Protein AF-A0A2G6HA54-F1 (afdb_monomer_lite)

Secondary structure (DSSP, 8-state):
--HHHHHHHHTSS----TTTTS-TT-SS--HHHHHHHHHHHHHHHHHHHHHHHHHHHHHT-

Radius of gyration: 14.8 Å; chains: 1; bounding box: 31×20×44 Å

Structure (mmCIF, N/CA/C/O backbone):
data_AF-A0A2G6HA54-F1
#
_entry.id   AF-A0A2G6HA54-F1
#
loop_
_atom_site.group_PDB
_atom_site.id
_atom_site.type_symbol
_atom_site.label_atom_id
_atom_site.label_alt_id
_atom_site.label_comp_id
_atom_site.label_asym_id
_atom_site.label_entity_id
_atom_site.label_seq_id
_atom_site.pdbx_PDB_ins_code
_atom_site.Cartn_x
_atom_site.Cartn_y
_atom_site.Cartn_z
_atom_site.occupancy
_atom_site.B_iso_or_equiv
_atom_site.auth_seq_id
_atom_site.auth_comp_id
_atom_site.auth_asym_id
_atom_site.auth_atom_id
_atom_site.pdbx_PDB_model_num
ATOM 1 N N . MET A 1 1 ? -10.607 11.111 -2.087 1.00 56.62 1 MET A N 1
ATOM 2 C CA . MET A 1 1 ? -9.508 10.968 -1.095 1.00 56.62 1 MET A CA 1
ATOM 3 C C . MET A 1 1 ? -8.890 9.588 -1.277 1.00 56.62 1 MET A C 1
ATOM 5 O O . MET A 1 1 ? -9.633 8.626 -1.234 1.00 56.62 1 MET A O 1
ATOM 9 N N . GLY A 1 2 ? -7.588 9.479 -1.564 1.00 73.62 2 GLY A N 1
ATOM 10 C CA . GLY A 1 2 ? -6.948 8.184 -1.860 1.00 73.62 2 GLY A CA 1
ATOM 11 C C . GLY A 1 2 ? -6.426 7.444 -0.623 1.00 73.62 2 GLY A C 1
ATOM 12 O O . GLY A 1 2 ? -6.235 8.062 0.430 1.00 73.62 2 GLY A O 1
ATOM 13 N N . VAL A 1 3 ? -6.115 6.151 -0.792 1.00 74.62 3 VAL A N 1
ATOM 14 C CA . VAL A 1 3 ? -5.620 5.221 0.248 1.00 74.62 3 VAL A CA 1
ATOM 15 C C . VAL A 1 3 ? -4.468 5.812 1.064 1.00 74.62 3 VAL A C 1
ATOM 17 O O . VAL A 1 3 ? -4.445 5.666 2.273 1.00 74.62 3 VAL A O 1
ATOM 20 N N . ARG A 1 4 ? -3.579 6.611 0.461 1.00 78.25 4 ARG A N 1
ATOM 21 C CA . ARG A 1 4 ? -2.472 7.284 1.169 1.00 78.25 4 ARG A CA 1
ATOM 22 C C . ARG A 1 4 ? -2.908 8.251 2.280 1.00 78.25 4 ARG A C 1
ATOM 24 O O . ARG A 1 4 ? -2.216 8.371 3.287 1.00 78.25 4 ARG A O 1
ATOM 31 N N . LYS A 1 5 ? -3.994 9.011 2.083 1.00 83.25 5 LYS A N 1
ATOM 32 C CA . LYS A 1 5 ? -4.475 9.945 3.120 1.00 83.25 5 LYS A CA 1
ATOM 33 C C . LYS A 1 5 ? -5.136 9.152 4.246 1.00 83.25 5 LYS A C 1
ATOM 35 O O . LYS A 1 5 ? -4.899 9.446 5.409 1.00 83.25 5 LYS A O 1
ATOM 40 N N . LEU A 1 6 ? -5.905 8.125 3.887 1.00 84.31 6 LEU A N 1
ATOM 41 C CA . LEU A 1 6 ? -6.540 7.221 4.844 1.00 84.31 6 LEU A CA 1
ATOM 42 C C . LEU A 1 6 ? -5.507 6.413 5.636 1.00 84.31 6 LEU A C 1
ATOM 44 O O . LEU A 1 6 ? -5.617 6.352 6.850 1.00 84.31 6 LEU A O 1
ATOM 48 N N . SER A 1 7 ? -4.461 5.889 4.996 1.00 85.44 7 SER A N 1
ATOM 49 C CA . SER A 1 7 ? -3.388 5.148 5.664 1.00 85.44 7 SER A CA 1
ATOM 50 C C . SER A 1 7 ? -2.682 6.014 6.704 1.00 85.44 7 SER A C 1
ATOM 52 O O . SER A 1 7 ? -2.435 5.559 7.813 1.00 85.44 7 SER A O 1
ATOM 54 N N . ALA A 1 8 ? -2.424 7.286 6.389 1.00 89.50 8 ALA A N 1
ATOM 55 C CA . ALA A 1 8 ? -1.807 8.205 7.337 1.00 89.50 8 ALA A CA 1
ATOM 56 C C . ALA A 1 8 ? -2.713 8.485 8.546 1.00 89.50 8 ALA A C 1
ATOM 58 O O . ALA A 1 8 ? -2.219 8.542 9.665 1.00 89.50 8 ALA A O 1
ATOM 59 N N . MET A 1 9 ? -4.023 8.639 8.326 1.00 87.31 9 MET A N 1
ATOM 60 C CA . MET A 1 9 ? -4.986 8.933 9.395 1.00 87.31 9 MET A CA 1
ATOM 61 C C . MET A 1 9 ? -5.326 7.704 10.250 1.00 87.31 9 MET A C 1
ATOM 63 O O . MET A 1 9 ? -5.507 7.836 11.452 1.00 87.31 9 MET A O 1
ATOM 67 N N . VAL A 1 10 ? -5.430 6.523 9.637 1.00 86.06 10 VAL A N 1
ATOM 68 C CA . VAL A 1 10 ? -5.926 5.297 10.286 1.00 86.06 10 VAL A CA 1
ATOM 69 C C . VAL A 1 10 ? -4.787 4.408 10.791 1.00 86.06 10 VAL A C 1
ATOM 71 O O . VAL A 1 10 ? -4.913 3.804 11.853 1.00 86.06 10 VAL A O 1
ATOM 74 N N . LEU A 1 11 ? -3.677 4.324 10.048 1.00 87.12 11 LEU A N 1
ATOM 75 C CA . LEU A 1 11 ? -2.538 3.449 10.359 1.00 87.12 11 LEU A CA 1
ATOM 76 C C . LEU A 1 11 ? -1.293 4.209 10.848 1.00 87.12 11 LEU A C 1
ATOM 78 O O . LEU A 1 11 ? -0.336 3.582 11.288 1.00 87.12 11 LEU A O 1
ATOM 82 N N . GLY A 1 12 ? -1.271 5.544 10.766 1.00 89.38 12 GLY A N 1
ATOM 83 C CA . GLY A 1 12 ? -0.168 6.368 11.277 1.00 89.38 12 GLY A CA 1
ATOM 84 C C . GLY A 1 12 ? 1.072 6.449 10.377 1.00 89.38 12 GLY A C 1
ATOM 85 O O . GLY A 1 12 ? 2.059 7.072 10.760 1.00 89.38 12 GLY A O 1
ATOM 86 N N . PHE A 1 13 ? 1.044 5.880 9.165 1.00 88.00 13 PHE A N 1
ATOM 87 C CA . PHE A 1 13 ? 2.156 5.963 8.208 1.00 88.00 13 PHE A CA 1
ATOM 88 C C . PHE A 1 13 ? 1.703 6.271 6.771 1.00 88.00 13 PHE A C 1
ATOM 90 O O . PHE A 1 13 ? 0.545 6.097 6.377 1.00 88.00 13 PHE A O 1
ATOM 97 N N . LYS A 1 14 ? 2.646 6.750 5.948 1.00 85.25 14 LYS A N 1
ATOM 98 C CA . LYS A 1 14 ? 2.405 7.138 4.548 1.00 85.25 14 LYS A CA 1
ATOM 99 C C . LYS A 1 14 ? 2.953 6.082 3.589 1.00 85.25 14 LYS A C 1
ATOM 101 O O . LYS A 1 14 ? 4.146 5.803 3.600 1.00 85.25 14 LYS A O 1
ATOM 106 N N . VAL A 1 15 ? 2.107 5.584 2.686 1.00 84.75 15 VAL A N 1
ATOM 107 C CA . VAL A 1 15 ? 2.540 4.696 1.593 1.00 84.75 15 VAL A CA 1
ATOM 108 C C . VAL A 1 15 ? 3.273 5.497 0.511 1.00 84.75 15 VAL A C 1
ATOM 110 O O . VAL A 1 15 ? 2.800 6.550 0.052 1.00 84.75 15 VAL A O 1
ATOM 113 N N . SER A 1 16 ? 4.445 5.007 0.099 1.00 84.69 16 SER A N 1
ATOM 114 C CA . SER A 1 16 ? 5.219 5.568 -1.015 1.00 84.69 16 SER A CA 1
ATOM 115 C C . SER A 1 16 ? 4.454 5.433 -2.331 1.00 84.69 16 SER A C 1
ATOM 117 O O . SER A 1 16 ? 3.830 4.413 -2.573 1.00 84.69 16 SER A O 1
ATOM 119 N N . LYS A 1 17 ? 4.511 6.451 -3.198 1.00 83.12 17 LYS A N 1
ATOM 120 C CA . LYS A 1 17 ? 3.807 6.488 -4.498 1.00 83.12 17 LYS A CA 1
ATOM 121 C C . LYS A 1 17 ? 4.731 6.303 -5.703 1.00 83.12 17 LYS A C 1
ATOM 123 O O . LYS A 1 17 ? 4.309 6.510 -6.832 1.00 83.12 17 LYS A O 1
ATOM 128 N N . ARG A 1 18 ? 5.996 5.941 -5.474 1.00 85.62 18 ARG A N 1
ATOM 129 C CA . ARG A 1 18 ? 7.028 5.929 -6.526 1.00 85.62 18 ARG A CA 1
ATOM 130 C C . ARG A 1 18 ? 6.686 5.030 -7.719 1.00 85.62 18 ARG A C 1
ATOM 132 O O . ARG A 1 18 ? 7.083 5.354 -8.824 1.00 85.62 18 ARG A O 1
ATOM 139 N N . GLN A 1 19 ? 5.934 3.950 -7.501 1.00 88.38 19 GLN A N 1
ATOM 140 C CA . GLN A 1 19 ? 5.537 3.019 -8.564 1.00 88.38 19 GLN A CA 1
ATOM 141 C C . GLN A 1 19 ? 4.152 3.320 -9.153 1.00 88.38 19 GLN A C 1
ATOM 143 O O . GLN A 1 19 ? 3.741 2.660 -10.101 1.00 88.38 19 GLN A O 1
ATOM 148 N N . GLN A 1 20 ? 3.431 4.327 -8.641 1.00 86.75 20 GLN A N 1
ATOM 149 C CA . GLN A 1 20 ? 2.073 4.633 -9.097 1.00 86.75 20 GLN A CA 1
ATOM 150 C C . GLN A 1 20 ? 2.051 5.017 -10.586 1.00 86.75 20 GLN A C 1
ATOM 152 O O . GLN A 1 20 ? 1.160 4.588 -11.307 1.00 86.75 20 GLN A O 1
ATOM 157 N N . THR A 1 21 ? 3.049 5.776 -11.044 1.00 88.88 21 THR A N 1
ATOM 158 C CA . THR A 1 21 ? 3.202 6.237 -12.437 1.00 88.88 21 THR A CA 1
ATOM 159 C C . THR A 1 21 ? 4.254 5.434 -13.214 1.00 88.88 21 THR A C 1
ATOM 161 O O . THR A 1 21 ? 4.876 5.963 -14.130 1.00 88.88 21 THR A O 1
ATOM 164 N N . SER A 1 22 ? 4.523 4.191 -12.802 1.00 87.56 22 SER A N 1
ATOM 165 C CA . SER A 1 22 ? 5.421 3.282 -13.529 1.00 87.56 22 SER A CA 1
ATOM 166 C C . SER A 1 22 ? 4.717 2.653 -14.741 1.00 87.56 22 SER A C 1
ATOM 168 O O . SER A 1 22 ? 3.500 2.772 -14.881 1.00 87.56 22 SER A O 1
ATOM 170 N N . ASN A 1 23 ? 5.467 1.986 -15.627 1.00 91.69 23 ASN A N 1
ATOM 171 C CA . ASN A 1 23 ? 4.879 1.256 -16.751 1.00 91.69 23 ASN A CA 1
ATOM 172 C C . ASN A 1 23 ? 4.157 -0.013 -16.255 1.00 91.69 23 ASN A C 1
ATOM 174 O O . ASN A 1 23 ? 4.788 -1.052 -16.061 1.00 91.69 23 ASN A O 1
ATOM 178 N N . TRP A 1 24 ? 2.845 0.086 -16.039 1.00 91.44 24 TRP A N 1
ATOM 179 C CA . TRP A 1 24 ? 1.984 -1.022 -15.604 1.00 91.44 24 TRP A CA 1
ATOM 180 C C . TRP A 1 24 ? 1.552 -1.960 -16.733 1.00 91.44 24 TRP A C 1
ATOM 182 O O . TRP A 1 24 ? 1.009 -3.024 -16.458 1.00 91.44 24 TRP A O 1
ATOM 192 N N . GLU A 1 25 ? 1.807 -1.585 -17.984 1.00 92.12 25 GLU A N 1
ATOM 193 C CA . GLU A 1 25 ? 1.502 -2.399 -19.166 1.00 92.12 25 GLU A CA 1
ATOM 194 C C . GLU A 1 25 ? 2.661 -3.339 -19.530 1.00 92.12 25 GLU A C 1
ATOM 196 O O . GLU A 1 25 ? 2.576 -4.114 -20.482 1.00 92.12 25 GLU A O 1
ATOM 201 N N . ALA A 1 26 ? 3.764 -3.278 -18.776 1.00 92.19 26 ALA A N 1
ATOM 202 C CA . ALA A 1 26 ? 4.882 -4.188 -18.943 1.00 92.19 26 ALA A CA 1
ATOM 203 C C . ALA A 1 26 ? 4.425 -5.643 -18.757 1.00 92.19 26 ALA A C 1
ATOM 205 O O . ALA A 1 26 ? 3.720 -5.968 -17.803 1.00 92.19 26 ALA A O 1
ATOM 206 N N . LYS A 1 27 ? 4.879 -6.525 -19.657 1.00 92.25 27 LYS A N 1
ATOM 207 C CA . LYS A 1 27 ? 4.572 -7.964 -19.619 1.00 92.25 27 LYS A CA 1
ATOM 208 C C . LYS A 1 27 ? 4.965 -8.605 -18.286 1.00 92.25 27 LYS A C 1
ATOM 210 O O . LYS A 1 27 ? 4.215 -9.415 -17.755 1.00 92.25 27 LYS A O 1
ATOM 215 N N . ASP A 1 28 ? 6.117 -8.200 -17.757 1.00 95.00 28 ASP A N 1
ATOM 216 C CA . ASP A 1 28 ? 6.622 -8.621 -16.458 1.00 95.00 28 ASP A CA 1
ATOM 217 C C . ASP A 1 28 ? 6.769 -7.394 -15.555 1.00 95.00 28 ASP A C 1
ATOM 219 O O . ASP A 1 28 ? 7.479 -6.437 -15.878 1.00 95.00 28 ASP A O 1
ATOM 223 N N . LEU A 1 29 ? 6.094 -7.421 -14.406 1.00 93.81 29 LEU A N 1
ATOM 224 C CA . LEU A 1 29 ? 6.201 -6.358 -13.413 1.00 93.81 29 LEU A CA 1
ATOM 225 C C . LEU A 1 29 ? 7.505 -6.493 -12.631 1.00 93.81 29 LEU A C 1
ATOM 227 O O . LEU A 1 29 ? 7.841 -7.569 -12.129 1.00 93.81 29 LEU A O 1
ATOM 231 N N . SER A 1 30 ? 8.198 -5.374 -12.439 1.00 94.44 30 SER A N 1
ATOM 232 C CA . SER A 1 30 ? 9.366 -5.325 -11.561 1.00 94.44 30 SER A CA 1
ATOM 233 C C . SER A 1 30 ? 8.997 -5.702 -10.123 1.00 94.44 30 SER A C 1
ATOM 235 O O . SER A 1 30 ? 7.874 -5.478 -9.664 1.00 94.44 30 SER A O 1
ATOM 237 N N . ASN A 1 31 ? 9.973 -6.204 -9.365 1.00 94.94 31 ASN A N 1
ATOM 238 C CA . ASN A 1 31 ? 9.786 -6.523 -7.948 1.00 94.94 31 ASN A CA 1
ATOM 239 C C . ASN A 1 31 ? 9.219 -5.321 -7.157 1.00 94.94 31 ASN A C 1
ATOM 241 O O . ASN A 1 31 ? 8.302 -5.472 -6.353 1.00 94.94 31 ASN A O 1
ATOM 245 N N . ALA A 1 32 ? 9.672 -4.102 -7.468 1.00 92.38 32 ALA A N 1
ATOM 246 C CA . ALA A 1 32 ? 9.166 -2.884 -6.841 1.00 92.38 32 ALA A CA 1
ATOM 247 C C . ALA A 1 32 ? 7.675 -2.625 -7.133 1.00 92.38 32 ALA A C 1
ATOM 249 O O . ALA A 1 32 ? 6.949 -2.190 -6.237 1.00 92.38 32 ALA A O 1
ATOM 250 N N . GLN A 1 33 ? 7.207 -2.887 -8.359 1.00 92.62 33 GLN A N 1
ATOM 251 C CA . GLN A 1 33 ? 5.790 -2.765 -8.726 1.00 92.62 33 GLN A CA 1
ATOM 252 C C . GLN A 1 33 ? 4.935 -3.817 -8.018 1.00 92.62 33 GLN A C 1
ATOM 254 O O . GLN A 1 33 ? 3.874 -3.482 -7.492 1.00 92.62 33 GLN A O 1
ATOM 259 N N . GLN A 1 34 ? 5.421 -5.058 -7.930 1.00 94.12 34 GLN A N 1
ATOM 260 C CA . GLN A 1 34 ? 4.740 -6.132 -7.203 1.00 94.12 34 GLN A CA 1
ATOM 261 C C . GLN A 1 34 ? 4.603 -5.799 -5.711 1.00 94.12 34 GLN A C 1
ATOM 263 O O . GLN A 1 34 ? 3.504 -5.876 -5.162 1.00 94.12 34 GLN A O 1
ATOM 268 N N . ILE A 1 35 ? 5.684 -5.341 -5.067 1.00 94.31 35 ILE A N 1
ATOM 269 C CA . ILE A 1 35 ? 5.655 -4.885 -3.668 1.00 94.31 35 ILE A CA 1
ATOM 270 C C . ILE A 1 35 ? 4.670 -3.728 -3.497 1.00 94.31 35 ILE A C 1
ATOM 272 O O . ILE A 1 35 ? 3.908 -3.710 -2.530 1.00 94.31 35 ILE A O 1
ATOM 276 N N . TYR A 1 36 ? 4.665 -2.761 -4.416 1.00 92.25 36 TYR A N 1
ATOM 277 C CA . TYR A 1 36 ? 3.741 -1.631 -4.349 1.00 92.25 36 TYR A CA 1
ATOM 278 C C . TYR A 1 36 ? 2.276 -2.083 -4.431 1.00 92.25 36 TYR A C 1
ATOM 280 O O . TYR A 1 36 ? 1.479 -1.677 -3.586 1.00 92.25 36 TYR A O 1
ATOM 288 N N . ALA A 1 37 ? 1.937 -2.962 -5.377 1.00 91.56 37 ALA A N 1
ATOM 289 C CA . ALA A 1 37 ? 0.587 -3.507 -5.518 1.00 91.56 37 ALA A CA 1
ATOM 290 C C . ALA A 1 37 ? 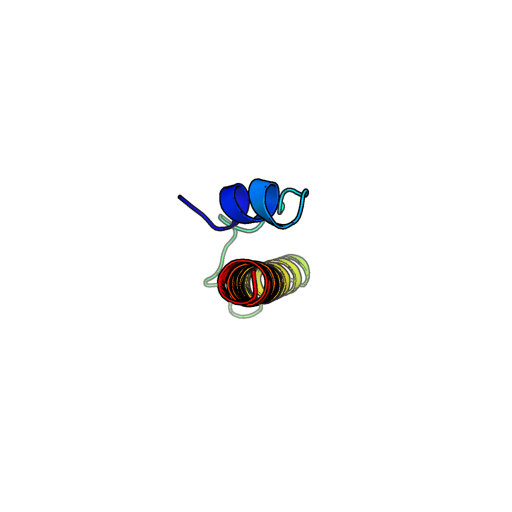0.163 -4.330 -4.287 1.00 91.56 37 ALA A C 1
ATOM 292 O O . ALA A 1 37 ? -0.933 -4.138 -3.759 1.00 91.56 37 ALA A O 1
ATOM 293 N N . ALA A 1 38 ? 1.052 -5.186 -3.771 1.00 93.44 38 ALA A N 1
ATOM 294 C CA . ALA A 1 38 ? 0.805 -5.955 -2.551 1.00 93.44 38 ALA A CA 1
ATOM 295 C C . ALA A 1 38 ? 0.598 -5.045 -1.328 1.00 93.44 38 ALA A C 1
ATOM 297 O O . ALA A 1 38 ? -0.292 -5.285 -0.511 1.00 93.44 38 ALA A O 1
ATOM 298 N N . THR A 1 39 ? 1.381 -3.966 -1.226 1.00 92.19 39 THR A N 1
ATOM 299 C CA . THR A 1 39 ? 1.242 -2.969 -0.156 1.00 92.19 39 THR A CA 1
ATOM 300 C C . THR A 1 39 ? -0.108 -2.260 -0.234 1.00 92.19 39 THR A C 1
ATOM 302 O O . THR A 1 39 ? -0.746 -2.072 0.798 1.00 92.19 39 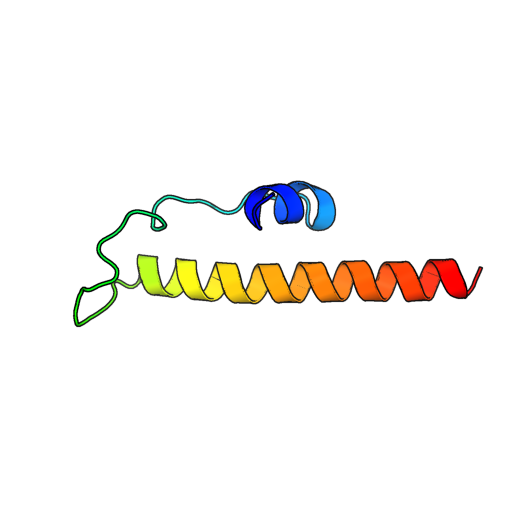THR A O 1
ATOM 305 N N . ASP A 1 40 ? -0.570 -1.882 -1.428 1.00 90.12 40 ASP A N 1
ATOM 306 C CA . ASP A 1 40 ? -1.857 -1.194 -1.600 1.00 90.12 40 ASP A CA 1
ATOM 307 C C . ASP A 1 40 ? -3.045 -2.089 -1.192 1.00 90.12 40 ASP A C 1
ATOM 309 O O . ASP A 1 40 ? -3.947 -1.647 -0.469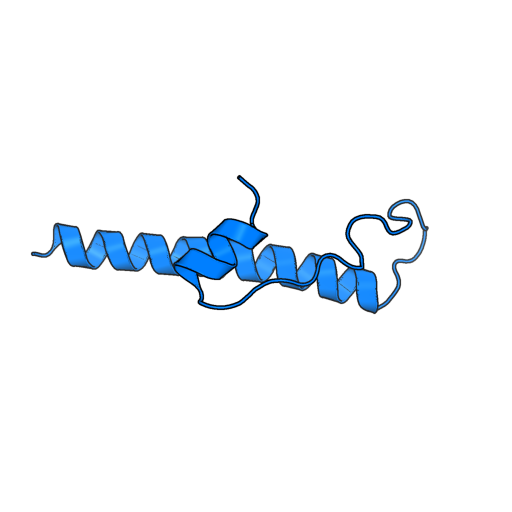 1.00 90.12 40 ASP A O 1
ATOM 313 N N . ALA A 1 41 ? -2.987 -3.379 -1.544 1.00 92.38 41 ALA A N 1
ATOM 314 C CA . ALA A 1 41 ? -3.968 -4.379 -1.121 1.00 92.38 41 ALA A CA 1
ATOM 315 C C . ALA A 1 41 ? -3.959 -4.600 0.404 1.00 92.38 41 ALA A C 1
ATOM 317 O O . ALA A 1 41 ? -5.014 -4.576 1.046 1.00 92.38 41 ALA A O 1
ATOM 318 N N . TRP A 1 42 ? -2.776 -4.765 1.006 1.00 93.31 42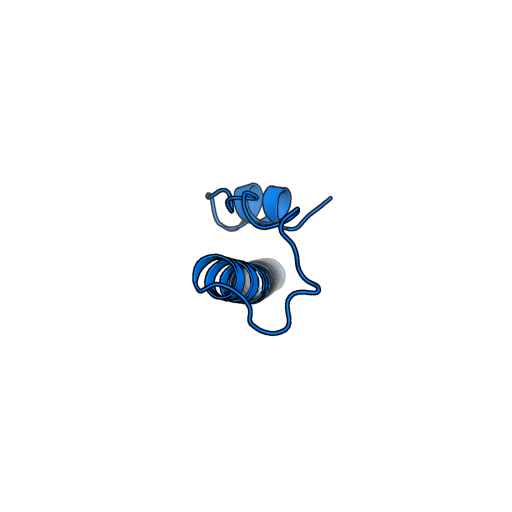 TRP A N 1
ATOM 319 C CA . TRP A 1 42 ? -2.637 -4.957 2.452 1.00 93.31 42 TRP A CA 1
ATOM 320 C C . TRP A 1 42 ? -3.120 -3.736 3.244 1.00 93.31 42 TRP A C 1
ATOM 322 O O . TRP A 1 42 ? -3.926 -3.875 4.162 1.00 93.31 42 TRP A O 1
ATOM 332 N N . VAL A 1 43 ? -2.717 -2.524 2.851 1.00 92.19 43 VAL A N 1
ATOM 333 C CA . VAL A 1 43 ? -3.141 -1.283 3.521 1.00 92.19 43 VAL A CA 1
ATOM 334 C C . VAL A 1 43 ? -4.657 -1.113 3.470 1.00 92.19 43 VAL A C 1
ATOM 336 O O . VAL A 1 43 ? -5.262 -0.724 4.468 1.00 92.19 43 VAL A O 1
ATOM 339 N N . SER A 1 44 ? -5.285 -1.437 2.339 1.00 91.00 44 SER A N 1
ATOM 340 C CA . SER A 1 44 ? -6.743 -1.378 2.203 1.00 91.00 44 SER A CA 1
ATOM 341 C C . SER A 1 44 ? -7.450 -2.326 3.182 1.00 91.00 44 SER A C 1
ATOM 343 O O . SER A 1 44 ? -8.416 -1.925 3.838 1.00 91.00 44 SER A O 1
ATOM 345 N N . ARG A 1 45 ? -6.932 -3.552 3.355 1.00 92.31 45 ARG A N 1
ATOM 346 C CA . ARG A 1 45 ? -7.424 -4.518 4.352 1.00 92.31 45 ARG A CA 1
ATOM 347 C C . ARG A 1 45 ? -7.259 -4.005 5.783 1.00 92.31 45 ARG A C 1
ATOM 349 O O . ARG A 1 45 ? -8.215 -4.061 6.555 1.00 92.31 45 ARG A O 1
ATOM 356 N N . GLU A 1 46 ? -6.082 -3.501 6.143 1.00 92.62 46 GLU A N 1
ATOM 357 C CA . GLU A 1 46 ? -5.816 -3.019 7.505 1.00 92.62 46 GLU A CA 1
ATOM 358 C C . GLU A 1 46 ? -6.689 -1.818 7.874 1.00 92.62 46 GLU A C 1
ATOM 360 O O . GLU A 1 46 ? -7.223 -1.754 8.982 1.00 92.62 46 GLU A O 1
ATOM 365 N N . ILE A 1 47 ? -6.903 -0.893 6.931 1.00 91.19 47 ILE A N 1
ATOM 366 C CA . ILE A 1 47 ? -7.831 0.229 7.118 1.00 91.19 47 ILE A CA 1
ATOM 367 C C . ILE A 1 47 ? -9.238 -0.296 7.423 1.00 91.19 47 ILE A C 1
ATOM 369 O O . ILE A 1 47 ? -9.866 0.163 8.378 1.00 91.19 47 ILE A O 1
ATOM 373 N N . TYR A 1 48 ? -9.726 -1.270 6.649 1.00 91.62 48 TYR A N 1
ATOM 374 C CA . TYR A 1 48 ? -11.040 -1.868 6.877 1.00 91.62 48 TYR A CA 1
ATOM 375 C C . TYR A 1 48 ? -11.145 -2.513 8.264 1.00 91.62 48 TYR A C 1
ATOM 377 O O . TYR A 1 48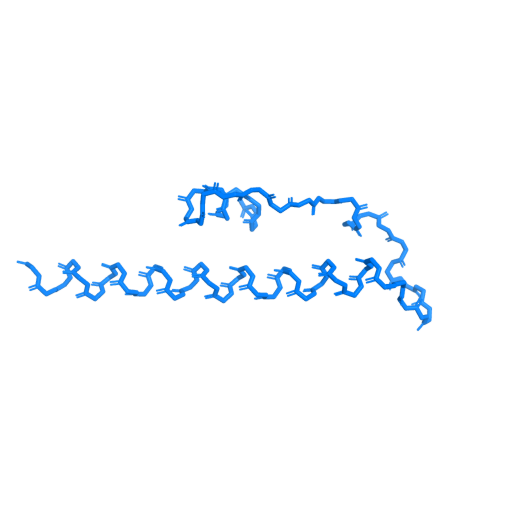 ? -12.096 -2.231 8.993 1.00 91.62 48 TYR A O 1
ATOM 385 N N . LEU A 1 49 ? -10.165 -3.333 8.656 1.00 91.44 49 LEU A N 1
ATOM 386 C CA . LEU A 1 49 ? -10.168 -4.012 9.955 1.00 91.44 49 LEU A CA 1
ATOM 387 C C . LEU A 1 49 ? -10.131 -3.027 11.121 1.00 91.44 49 LEU A C 1
ATOM 389 O O . LEU A 1 49 ? -10.881 -3.193 12.082 1.00 91.44 49 LEU A O 1
ATOM 393 N N . LYS A 1 50 ? -9.314 -1.973 11.026 1.00 89.69 50 LYS A N 1
ATOM 394 C CA . LYS A 1 50 ? -9.231 -0.942 12.064 1.00 89.69 50 LYS A CA 1
ATOM 395 C C . LYS A 1 50 ? -10.555 -0.197 12.214 1.00 89.69 50 LYS A C 1
ATOM 397 O O . LYS A 1 50 ? -11.017 -0.001 13.332 1.00 89.69 50 LYS A O 1
ATOM 402 N N . ILE A 1 51 ? -11.184 0.182 11.100 1.00 89.62 51 ILE A N 1
ATOM 403 C CA . ILE A 1 51 ? -12.487 0.862 11.109 1.00 89.62 51 ILE A CA 1
ATOM 404 C C . ILE A 1 51 ? -13.589 -0.063 11.634 1.00 89.62 51 ILE A C 1
ATOM 406 O O . ILE A 1 51 ? -14.430 0.384 12.410 1.00 89.62 51 ILE A O 1
ATOM 410 N N . LYS A 1 52 ? -13.594 -1.341 11.238 1.00 89.88 52 LYS A N 1
ATOM 411 C CA . LYS A 1 52 ? -14.564 -2.323 11.734 1.00 89.88 52 LYS A CA 1
ATOM 412 C C . LYS A 1 52 ? -14.431 -2.512 13.246 1.00 89.88 52 LYS A C 1
ATOM 414 O O . LYS A 1 52 ? -15.413 -2.329 13.950 1.00 89.88 52 LYS A O 1
ATOM 419 N N . GLY A 1 53 ? -13.214 -2.742 13.743 1.00 87.06 53 GLY A N 1
ATOM 420 C CA . GLY A 1 53 ? -12.969 -2.871 15.181 1.00 87.06 53 GLY A CA 1
ATOM 421 C C . GLY A 1 53 ? -13.338 -1.611 15.973 1.00 87.06 53 GLY A C 1
ATOM 422 O O . GLY A 1 53 ? -13.871 -1.715 17.070 1.00 87.06 53 GLY A O 1
ATOM 423 N N . LEU A 1 54 ? -13.127 -0.413 15.413 1.00 75.31 54 LEU A N 1
ATOM 424 C CA . LEU A 1 54 ? -13.587 0.838 16.032 1.00 75.31 54 LEU A CA 1
ATOM 425 C C . LEU A 1 54 ? -15.117 0.915 16.138 1.00 75.31 54 LEU A C 1
ATOM 427 O O . LEU A 1 54 ? -15.626 1.373 17.158 1.00 75.31 54 LEU A O 1
ATOM 431 N N . LYS A 1 55 ? -15.854 0.469 15.112 1.00 73.69 55 LYS A N 1
ATOM 432 C CA . LYS A 1 55 ? -17.324 0.408 15.168 1.00 73.69 55 LYS A CA 1
ATOM 433 C C . LYS A 1 55 ? -17.805 -0.556 16.244 1.00 73.69 55 LYS A C 1
ATOM 435 O O . LYS A 1 55 ? -18.734 -0.215 16.965 1.00 73.69 55 LYS A O 1
ATOM 440 N N . ASP A 1 56 ? -17.157 -1.711 16.362 1.00 75.25 56 ASP A N 1
ATOM 441 C CA . ASP A 1 56 ? -17.519 -2.723 17.355 1.00 75.25 56 ASP A CA 1
ATOM 442 C C . ASP A 1 56 ? -17.324 -2.195 18.790 1.00 75.25 56 ASP A C 1
ATOM 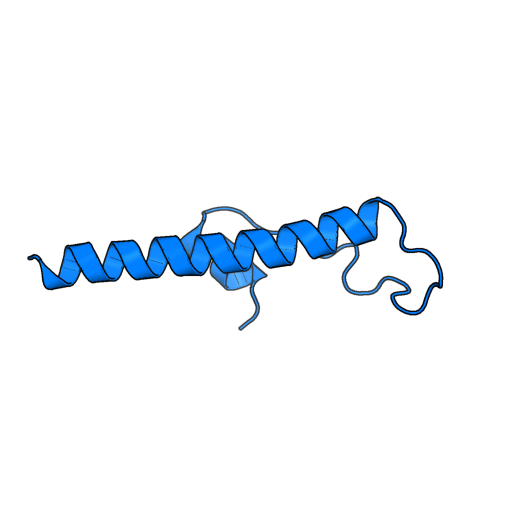444 O O . ASP A 1 56 ? -18.155 -2.454 19.653 1.00 75.25 56 ASP A O 1
ATOM 448 N N . VAL A 1 57 ? -16.285 -1.385 19.038 1.00 74.00 57 VAL A N 1
ATOM 449 C CA . VAL A 1 57 ? -16.055 -0.736 20.344 1.00 74.00 57 VAL A CA 1
ATOM 450 C C . VAL A 1 57 ? -17.097 0.344 20.646 1.00 74.00 57 VAL A C 1
ATOM 452 O O . VAL A 1 57 ? -17.617 0.376 21.754 1.00 74.00 57 VAL A O 1
ATOM 455 N N . ILE A 1 58 ? -17.418 1.215 19.682 1.00 69.19 58 ILE A N 1
ATOM 456 C CA . ILE A 1 58 ? -18.358 2.335 19.885 1.00 69.19 58 ILE A CA 1
ATOM 457 C C . ILE A 1 58 ? -19.803 1.849 20.056 1.00 69.19 58 ILE A C 1
ATOM 459 O O . ILE A 1 58 ? -20.572 2.456 20.787 1.00 69.19 58 ILE A O 1
ATOM 463 N N . LEU A 1 59 ? -20.199 0.773 19.370 1.00 68.81 59 LEU A N 1
ATOM 464 C CA . LEU A 1 59 ? -21.548 0.210 19.503 1.00 68.81 59 LEU A CA 1
ATOM 465 C C . LEU A 1 59 ? -21.726 -0.621 20.783 1.00 68.81 59 LEU A C 1
ATOM 467 O O . LEU A 1 59 ? -22.859 -0.921 21.152 1.00 68.81 59 LEU A O 1
ATOM 471 N N . ALA A 1 60 ? -20.628 -1.010 21.434 1.00 63.69 60 ALA A N 1
ATOM 472 C CA . ALA A 1 60 ? -20.630 -1.739 22.699 1.00 63.69 60 ALA A CA 1
ATOM 473 C C . ALA A 1 60 ? -20.559 -0.824 23.941 1.00 63.69 60 ALA A C 1
ATOM 475 O O . ALA A 1 60 ? -20.597 -1.335 25.061 1.00 63.69 60 ALA A O 1
ATOM 476 N N . SER A 1 61 ? -20.440 0.496 23.750 1.00 56.22 61 SER A N 1
ATOM 477 C CA . SER A 1 61 ? -20.394 1.540 24.789 1.00 56.22 61 SER A CA 1
ATOM 478 C C . SER A 1 61 ? -21.654 2.391 24.790 1.00 56.22 61 SER A C 1
ATOM 480 O O . SER A 1 61 ? -22.136 2.714 25.895 1.00 56.22 61 SER A O 1
#

Sequence (61 aa):
MGVRKLSAMVLGFKVSKRQQTSNWEAKDLSNAQQIYAATDAWVSREIYLKIKGLKDVILAS

Foldseek 3Di:
DDLQVLCCVQVVDGQDCPCVPPPPVDPDDDPVNVVSVVVRVVSVVSSVVSVVVVVVVVVVD

pLDDT: mean 86.06, std 9.06, range [56.22, 95.0]